Protein AF-A0A2T3NKI1-F1 (afdb_monomer_lite)

Organism: NCBI:txid294936

Structure (mmCIF, N/CA/C/O backbone):
data_AF-A0A2T3NKI1-F1
#
_entry.id   AF-A0A2T3NKI1-F1
#
loop_
_atom_site.group_PDB
_atom_site.id
_atom_site.type_symbol
_atom_site.label_atom_id
_atom_site.label_alt_id
_atom_site.label_comp_id
_atom_site.label_asym_id
_atom_site.label_entity_id
_atom_site.label_seq_id
_atom_site.pdbx_PDB_ins_code
_atom_site.Cartn_x
_atom_site.Cartn_y
_atom_site.Cartn_z
_atom_site.occupancy
_atom_site.B_iso_or_equiv
_atom_site.auth_seq_id
_atom_site.auth_comp_id
_atom_site.auth_asym_id
_atom_site.auth_atom_id
_atom_site.pdbx_PDB_model_num
ATOM 1 N N . MET A 1 1 ? -12.446 11.524 24.046 1.00 59.50 1 MET A N 1
ATOM 2 C CA . MET A 1 1 ? -13.255 10.339 23.667 1.00 59.50 1 MET A CA 1
ATOM 3 C C . MET A 1 1 ? -13.725 10.384 22.210 1.00 59.50 1 MET A C 1
ATOM 5 O O . MET A 1 1 ? -13.570 9.378 21.533 1.00 59.50 1 MET A O 1
ATOM 9 N N . HIS A 1 2 ? -14.175 11.534 21.689 1.00 75.62 2 HIS A N 1
ATOM 10 C CA . HIS A 1 2 ? -14.708 11.665 20.318 1.00 75.62 2 HIS A CA 1
ATOM 11 C C . HIS A 1 2 ? -13.758 11.253 19.177 1.00 75.62 2 HIS A C 1
ATOM 13 O O . HIS A 1 2 ? -14.194 10.591 18.241 1.00 75.62 2 HIS A O 1
ATOM 19 N N . LEU A 1 3 ? -12.455 11.564 19.265 1.00 79.75 3 LEU A N 1
ATOM 20 C CA . LEU A 1 3 ? -11.485 11.225 18.209 1.00 79.75 3 LEU A CA 1
ATOM 21 C C . LEU A 1 3 ? -11.368 9.709 17.970 1.00 79.75 3 LEU A C 1
ATOM 23 O O . LEU A 1 3 ? -11.396 9.256 16.831 1.00 79.75 3 LEU A O 1
ATOM 27 N N . LYS A 1 4 ? -11.276 8.911 19.042 1.00 79.81 4 LYS A N 1
ATOM 28 C CA . LYS A 1 4 ? -11.184 7.444 18.934 1.00 79.81 4 LYS A CA 1
ATOM 29 C C . LYS A 1 4 ? -12.441 6.841 18.320 1.00 79.81 4 LYS A C 1
ATOM 31 O O . LYS A 1 4 ? -12.345 5.952 17.485 1.00 79.81 4 LYS A O 1
ATOM 36 N N . GLN A 1 5 ? -13.597 7.370 18.702 1.00 81.56 5 GLN A N 1
ATOM 37 C CA . GLN A 1 5 ? -14.892 6.936 18.196 1.00 81.56 5 GLN A CA 1
ATOM 38 C C . GLN A 1 5 ? -15.049 7.267 16.703 1.00 81.56 5 GLN A C 1
ATOM 40 O O . GLN A 1 5 ? -15.531 6.430 15.946 1.00 81.56 5 GLN A O 1
ATOM 45 N N . GLY A 1 6 ? -14.560 8.434 16.264 1.00 84.12 6 GLY A N 1
ATOM 46 C CA . GLY A 1 6 ? -14.491 8.805 14.848 1.00 84.12 6 GLY A CA 1
ATOM 47 C C . GLY A 1 6 ? -13.569 7.889 14.038 1.00 84.12 6 GLY A C 1
ATOM 48 O O . GLY A 1 6 ? -13.969 7.400 12.985 1.00 84.12 6 GLY A O 1
ATOM 49 N N . ILE A 1 7 ? -12.374 7.583 14.560 1.00 84.88 7 ILE A N 1
ATOM 50 C CA . ILE A 1 7 ? -11.436 6.636 13.929 1.00 84.88 7 ILE A CA 1
ATOM 51 C C . ILE A 1 7 ? -12.071 5.244 13.822 1.00 84.88 7 ILE A C 1
ATOM 53 O O . ILE A 1 7 ? -12.037 4.640 12.753 1.00 84.88 7 ILE A O 1
ATOM 57 N N . TYR A 1 8 ? -12.701 4.755 14.891 1.00 86.62 8 TYR A N 1
ATOM 58 C CA . TYR A 1 8 ? -13.393 3.467 14.882 1.00 86.62 8 TYR A CA 1
ATOM 59 C C . TYR A 1 8 ? -14.491 3.428 13.814 1.00 86.62 8 TYR A C 1
ATOM 61 O O . TYR A 1 8 ? -14.529 2.499 13.012 1.00 86.62 8 TYR A O 1
ATOM 69 N N . LEU A 1 9 ? -15.358 4.446 13.767 1.00 84.88 9 LEU A N 1
ATOM 70 C CA . LEU A 1 9 ? -16.479 4.496 12.827 1.00 84.88 9 LEU A CA 1
ATOM 71 C C . LEU A 1 9 ? -16.000 4.550 11.369 1.00 84.88 9 LEU A C 1
ATOM 73 O O . LEU A 1 9 ? -16.561 3.860 10.516 1.00 84.88 9 LEU A O 1
ATOM 77 N N . PHE A 1 10 ? -14.952 5.335 11.106 1.00 86.12 10 PHE A N 1
ATOM 78 C CA . PHE A 1 10 ? -14.333 5.468 9.789 1.00 86.12 10 PHE A CA 1
ATOM 79 C C . PHE A 1 10 ? -13.733 4.145 9.315 1.00 86.12 10 PHE A C 1
ATOM 81 O O . PHE A 1 10 ? -14.074 3.665 8.234 1.00 86.12 10 PHE A O 1
ATOM 88 N N . PHE A 1 11 ? -12.893 3.518 10.146 1.00 85.06 11 PHE A N 1
ATOM 89 C CA . PHE A 1 11 ? -12.313 2.223 9.808 1.00 85.06 11 PHE A CA 1
ATOM 90 C C . PHE A 1 11 ? -13.417 1.183 9.639 1.00 85.06 11 PHE A C 1
ATOM 92 O O . PHE A 1 11 ? -13.429 0.518 8.612 1.00 85.06 11 PHE A O 1
ATOM 99 N N . TYR A 1 12 ? -14.387 1.108 10.553 1.00 86.12 12 TYR A N 1
ATOM 100 C CA . TYR A 1 12 ? -15.508 0.167 10.479 1.00 86.12 12 TYR A CA 1
ATOM 101 C C . TYR A 1 12 ? -16.278 0.251 9.150 1.00 86.12 12 TYR A C 1
ATOM 103 O O . TYR A 1 12 ? -16.501 -0.781 8.519 1.00 86.12 12 TYR A O 1
ATOM 111 N N . HIS A 1 13 ? -16.614 1.457 8.676 1.00 85.81 13 HIS A N 1
ATOM 112 C CA . HIS A 1 13 ? -17.280 1.635 7.375 1.00 85.81 13 HIS A CA 1
ATOM 113 C C . HIS A 1 13 ? -16.382 1.240 6.202 1.00 85.81 13 HIS A C 1
ATOM 115 O O . HIS A 1 13 ? -16.836 0.631 5.235 1.00 85.81 13 HIS A O 1
ATOM 121 N N . LEU A 1 14 ? -15.087 1.534 6.300 1.00 85.19 14 LEU A N 1
ATOM 122 C CA . LEU A 1 14 ? -14.119 1.168 5.275 1.00 85.19 14 LEU A CA 1
ATOM 123 C C . LEU A 1 14 ? -13.750 -0.317 5.278 1.00 85.19 14 LEU A C 1
ATOM 125 O O . LEU A 1 14 ? -13.011 -0.737 4.394 1.00 85.19 14 LEU A O 1
ATOM 129 N N . ARG A 1 15 ? -14.248 -1.137 6.211 1.00 83.81 15 ARG A N 1
ATOM 130 C CA . ARG A 1 15 ? -13.906 -2.566 6.279 1.00 83.81 15 ARG A CA 1
ATOM 131 C C . ARG A 1 15 ? -14.228 -3.300 4.988 1.00 83.81 15 ARG A C 1
ATOM 133 O O . ARG A 1 15 ? -13.348 -3.916 4.392 1.00 83.81 15 ARG A O 1
ATOM 140 N N . ALA A 1 16 ? -15.484 -3.201 4.559 1.00 81.94 16 ALA A N 1
ATOM 141 C CA . ALA A 1 16 ? -15.953 -3.846 3.340 1.00 81.94 16 ALA A CA 1
ATOM 142 C C . ALA A 1 16 ? -15.218 -3.290 2.115 1.00 81.94 16 ALA A C 1
ATOM 144 O O . ALA A 1 16 ? -14.828 -4.049 1.233 1.00 81.94 16 ALA A O 1
ATOM 145 N N . PHE A 1 17 ? -14.955 -1.979 2.105 1.00 82.31 17 PHE A N 1
ATOM 146 C CA . PHE A 1 17 ? -14.167 -1.339 1.059 1.00 82.31 17 PHE A CA 1
ATOM 147 C C . PHE A 1 17 ? -12.744 -1.905 1.002 1.00 82.31 17 PHE A C 1
ATOM 149 O O . PHE A 1 17 ? -12.308 -2.327 -0.057 1.00 82.31 17 PHE A O 1
ATOM 156 N N . PHE A 1 18 ? -12.011 -1.991 2.111 1.00 81.56 18 PHE A N 1
ATOM 157 C CA . PHE A 1 18 ? -10.656 -2.545 2.091 1.00 81.56 18 PHE A CA 1
ATOM 158 C C . PHE A 1 18 ? -10.638 -4.028 1.714 1.00 81.56 18 PHE A C 1
ATOM 160 O O . PHE A 1 18 ? -9.764 -4.432 0.953 1.00 81.56 18 PHE A O 1
ATOM 167 N N . GLU A 1 19 ? -11.593 -4.837 2.177 1.00 81.69 19 GLU A N 1
ATOM 168 C CA . GLU A 1 19 ? -11.665 -6.254 1.799 1.00 81.69 19 GLU A CA 1
ATOM 169 C C . GLU A 1 19 ? -11.939 -6.452 0.299 1.00 81.69 19 GLU A C 1
ATOM 171 O O . GLU A 1 19 ? -11.268 -7.279 -0.330 1.00 81.69 19 GLU A O 1
ATOM 176 N N . LEU A 1 20 ? -12.856 -5.676 -0.291 1.00 84.50 20 LEU A N 1
ATOM 177 C CA . LEU A 1 20 ? -13.144 -5.748 -1.728 1.00 84.50 20 LEU A CA 1
ATOM 178 C C . LEU A 1 20 ? -12.014 -5.161 -2.573 1.00 84.50 20 LEU A C 1
ATOM 180 O O . LEU A 1 20 ? -11.608 -5.764 -3.565 1.00 84.50 20 LEU A O 1
ATOM 184 N N . THR A 1 21 ? -11.509 -3.989 -2.191 1.00 84.69 21 THR A N 1
ATOM 185 C CA . THR A 1 21 ? -10.593 -3.194 -3.016 1.00 84.69 21 THR A CA 1
ATOM 186 C C . THR A 1 21 ? -9.147 -3.691 -2.913 1.00 84.69 21 THR A C 1
ATOM 188 O O . THR A 1 21 ? -8.340 -3.408 -3.794 1.00 84.69 21 THR A O 1
ATOM 191 N N . PHE A 1 22 ? -8.798 -4.501 -1.904 1.00 84.12 22 PHE A N 1
ATOM 192 C CA . PHE A 1 22 ? -7.442 -5.041 -1.741 1.00 84.12 22 PHE A CA 1
ATOM 193 C C . PHE A 1 22 ? -6.972 -5.872 -2.941 1.00 84.12 22 PHE A C 1
ATOM 195 O O . PHE A 1 22 ? -5.886 -5.635 -3.462 1.00 84.12 22 PHE A O 1
ATOM 202 N N . LYS A 1 23 ? -7.781 -6.838 -3.395 1.00 86.75 23 LYS A N 1
ATOM 203 C CA . LYS A 1 23 ? -7.439 -7.697 -4.544 1.00 86.75 23 LYS A CA 1
ATOM 204 C C . LYS A 1 23 ? -7.205 -6.889 -5.832 1.00 86.75 23 LYS A C 1
ATOM 206 O O . LYS A 1 23 ? -6.144 -7.064 -6.431 1.00 86.75 23 LYS A O 1
ATOM 211 N N . PRO A 1 24 ? -8.122 -5.998 -6.261 1.00 89.38 24 PRO A N 1
ATOM 212 C CA . PRO A 1 24 ? -7.905 -5.191 -7.455 1.00 89.38 24 PRO A CA 1
ATOM 213 C C . PRO A 1 24 ? -6.756 -4.192 -7.288 1.00 89.38 24 PRO A C 1
ATOM 215 O O . PRO A 1 24 ? -5.994 -4.022 -8.233 1.00 89.38 24 PRO A O 1
ATOM 218 N N . LEU A 1 25 ? -6.552 -3.592 -6.107 1.00 88.94 25 LEU A N 1
ATOM 219 C CA . LEU A 1 25 ? -5.392 -2.721 -5.868 1.00 88.94 25 LEU A CA 1
ATOM 220 C C . LEU A 1 25 ? -4.070 -3.479 -5.981 1.00 88.94 25 LEU A C 1
ATOM 222 O O . LEU A 1 25 ? -3.126 -2.978 -6.584 1.00 88.94 25 LEU A O 1
ATOM 226 N N . PHE A 1 26 ? -3.997 -4.692 -5.435 1.00 87.94 26 PHE A N 1
ATOM 227 C CA . PHE A 1 26 ? -2.804 -5.523 -5.559 1.00 87.94 26 PHE A CA 1
ATOM 228 C C . PHE A 1 26 ? -2.548 -5.916 -7.022 1.00 87.94 26 PHE A C 1
ATOM 230 O O . PHE A 1 26 ? -1.411 -5.859 -7.494 1.00 87.94 26 PHE A O 1
ATOM 237 N N . GLY A 1 27 ? -3.611 -6.233 -7.768 1.00 91.62 27 GLY A N 1
ATOM 238 C CA . GLY A 1 27 ? -3.541 -6.440 -9.216 1.00 91.62 27 GLY A CA 1
ATOM 239 C C . GLY A 1 27 ? -3.008 -5.210 -9.957 1.00 91.62 27 GLY A C 1
ATOM 240 O O . GLY A 1 27 ? -2.078 -5.328 -10.752 1.00 91.62 27 GLY A O 1
ATOM 241 N N . LEU A 1 28 ? -3.527 -4.022 -9.636 1.00 92.50 28 LEU A N 1
ATOM 242 C CA . LEU A 1 28 ? -3.094 -2.753 -10.224 1.00 92.50 28 LEU A CA 1
ATOM 243 C C . LEU A 1 28 ? -1.614 -2.465 -9.932 1.00 92.50 28 LEU A C 1
ATOM 245 O O . LEU A 1 28 ? -0.874 -2.095 -10.838 1.00 92.50 28 LEU A O 1
ATOM 249 N N . ILE A 1 29 ? -1.167 -2.687 -8.692 1.00 93.75 29 ILE A 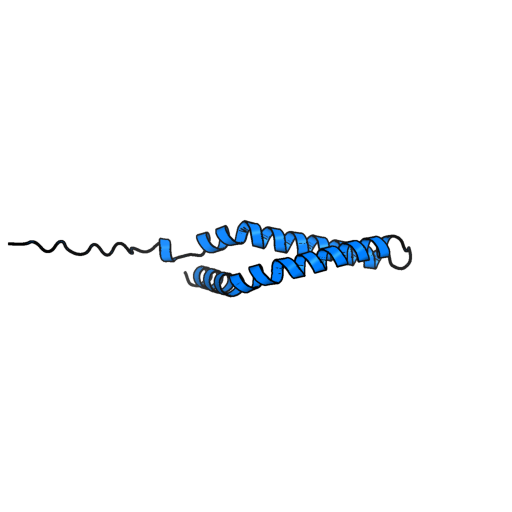N 1
ATOM 250 C CA . ILE A 1 29 ? 0.244 -2.559 -8.302 1.00 93.75 29 ILE A CA 1
ATOM 251 C C . ILE A 1 29 ? 1.110 -3.523 -9.110 1.00 93.75 29 ILE A C 1
ATOM 253 O O . ILE A 1 29 ? 2.160 -3.127 -9.603 1.00 93.75 29 ILE A O 1
ATOM 257 N N . THR A 1 30 ? 0.675 -4.773 -9.274 1.00 92.56 30 THR A N 1
ATOM 258 C CA . THR A 1 30 ? 1.429 -5.779 -10.036 1.00 92.56 30 THR A CA 1
ATOM 259 C C . THR A 1 30 ? 1.618 -5.333 -11.486 1.00 92.56 30 THR A C 1
ATOM 261 O O . THR A 1 30 ? 2.732 -5.375 -12.006 1.00 92.56 30 THR A O 1
ATOM 264 N N . VAL A 1 31 ? 0.555 -4.830 -12.121 1.00 94.25 31 VAL A N 1
ATOM 265 C CA . VAL A 1 31 ? 0.627 -4.263 -13.476 1.00 94.25 31 VAL A CA 1
ATOM 266 C C . VAL A 1 31 ? 1.543 -3.036 -13.510 1.00 94.25 31 VAL A C 1
ATOM 268 O O . VAL A 1 31 ? 2.389 -2.932 -14.396 1.00 94.25 31 VAL A O 1
ATOM 271 N N . GLY A 1 32 ? 1.428 -2.137 -12.530 1.00 92.50 32 GLY A N 1
ATOM 272 C CA . GLY A 1 32 ? 2.266 -0.942 -12.421 1.00 92.50 32 GLY A CA 1
ATOM 273 C C . GLY A 1 32 ? 3.756 -1.257 -12.260 1.00 92.50 32 GLY A C 1
ATOM 274 O O . GLY A 1 32 ? 4.586 -0.604 -12.890 1.00 92.50 32 GLY A O 1
ATOM 275 N N . LEU A 1 33 ? 4.103 -2.295 -11.494 1.00 92.94 33 LEU A N 1
ATOM 276 C CA . LEU A 1 33 ? 5.483 -2.766 -11.336 1.00 92.94 33 LEU A CA 1
ATOM 277 C C . LEU A 1 33 ? 6.050 -3.323 -12.643 1.00 92.94 33 LEU A C 1
ATOM 279 O O . LEU A 1 33 ? 7.181 -2.997 -13.001 1.00 92.94 33 LEU A O 1
ATOM 283 N N . ILE A 1 34 ? 5.268 -4.120 -13.376 1.00 94.12 34 ILE A N 1
ATOM 284 C CA . ILE A 1 34 ? 5.678 -4.649 -14.686 1.00 94.12 34 ILE A CA 1
ATOM 285 C C . ILE A 1 34 ? 5.903 -3.495 -15.669 1.00 94.12 34 ILE A C 1
ATOM 287 O O . ILE A 1 34 ? 6.939 -3.435 -16.330 1.00 94.12 34 ILE A O 1
ATOM 291 N N . LEU A 1 35 ? 4.964 -2.550 -15.731 1.00 92.81 35 LEU A N 1
ATOM 292 C CA . LEU A 1 35 ? 5.056 -1.396 -16.622 1.00 92.81 35 LEU A CA 1
ATOM 293 C C . LEU A 1 35 ? 6.270 -0.522 -16.284 1.00 92.81 35 LEU A C 1
ATOM 295 O O . LEU A 1 35 ? 7.012 -0.110 -17.172 1.00 92.81 35 LEU A O 1
ATOM 299 N N . SER A 1 36 ? 6.500 -0.281 -14.995 1.00 92.62 36 SER A N 1
ATOM 300 C CA . SER A 1 36 ? 7.664 0.448 -14.503 1.00 92.62 36 SER A CA 1
ATOM 301 C C . SER A 1 36 ? 8.976 -0.244 -14.883 1.00 92.62 36 SER A C 1
ATOM 303 O O . SER A 1 36 ? 9.891 0.417 -15.376 1.00 92.62 36 SER A O 1
ATOM 305 N N . ALA A 1 37 ? 9.056 -1.571 -14.741 1.00 92.00 37 ALA A N 1
ATOM 306 C CA . ALA A 1 37 ? 10.237 -2.334 -15.134 1.00 92.00 37 ALA A CA 1
ATOM 307 C C . ALA A 1 37 ? 10.546 -2.191 -16.633 1.00 92.00 37 ALA A C 1
ATOM 309 O O . ALA A 1 37 ? 11.713 -2.068 -17.001 1.00 92.00 37 ALA A O 1
ATOM 310 N N . ILE A 1 38 ? 9.516 -2.151 -17.486 1.00 93.38 38 ILE A N 1
ATOM 311 C CA . ILE A 1 38 ? 9.666 -1.907 -18.929 1.00 93.38 38 ILE A CA 1
ATOM 312 C C . ILE A 1 38 ? 10.137 -0.465 -19.185 1.00 93.38 38 ILE A C 1
ATOM 314 O O . ILE A 1 38 ? 11.098 -0.250 -19.921 1.00 93.38 38 ILE A O 1
ATOM 318 N N . LEU A 1 39 ? 9.510 0.526 -18.542 1.00 91.00 39 LEU A N 1
ATOM 319 C CA . LEU A 1 39 ? 9.832 1.950 -18.711 1.00 91.00 39 LEU A CA 1
ATOM 320 C C . LEU A 1 39 ? 11.267 2.295 -18.287 1.00 91.00 39 LEU A C 1
ATOM 322 O O . LEU A 1 39 ? 11.907 3.128 -18.926 1.00 91.00 39 LEU A O 1
ATOM 326 N N . ILE A 1 40 ? 11.792 1.645 -17.244 1.00 92.81 40 ILE A N 1
ATOM 327 C CA . ILE A 1 40 ? 13.157 1.873 -16.738 1.00 92.81 40 ILE A CA 1
ATOM 328 C C . ILE A 1 40 ? 14.235 1.394 -17.724 1.00 92.81 40 ILE A C 1
ATOM 330 O O . ILE A 1 40 ? 15.359 1.911 -17.700 1.00 92.81 40 ILE A O 1
ATOM 334 N N . GLN A 1 41 ? 13.915 0.428 -18.592 1.00 91.56 41 GLN A N 1
ATOM 335 C CA . GLN A 1 41 ? 14.857 -0.065 -19.601 1.00 91.56 41 GLN A CA 1
ATOM 336 C C . GLN A 1 41 ? 15.087 0.943 -20.730 1.00 91.56 41 GLN A C 1
ATOM 338 O O . GLN A 1 41 ? 16.167 0.949 -21.320 1.00 91.56 41 GLN A O 1
ATOM 343 N N . SER A 1 42 ? 14.118 1.819 -21.010 1.00 91.25 42 SER A N 1
ATOM 344 C CA . SER A 1 42 ? 14.299 2.875 -22.001 1.00 91.25 42 SER A CA 1
ATOM 345 C C . SER A 1 42 ? 14.961 4.110 -21.371 1.00 91.25 42 SER A C 1
ATOM 347 O O . SER A 1 42 ? 14.465 4.628 -20.367 1.00 91.25 42 SER A O 1
ATOM 349 N N . PRO A 1 43 ? 16.049 4.644 -21.957 1.00 86.50 43 PRO A N 1
ATOM 350 C CA . PRO A 1 43 ? 16.723 5.831 -21.435 1.00 86.50 43 PRO A CA 1
ATOM 351 C C . PRO A 1 43 ? 15.851 7.091 -21.497 1.00 86.50 43 PRO A C 1
ATOM 353 O O . PRO A 1 43 ? 16.050 7.989 -20.683 1.00 86.50 43 PRO A O 1
ATOM 356 N N . SER A 1 44 ? 14.874 7.153 -22.411 1.00 90.38 44 SER A N 1
ATOM 357 C CA . SER A 1 44 ? 13.962 8.296 -22.527 1.00 90.38 44 SER A CA 1
ATOM 358 C C . SER A 1 44 ? 12.898 8.344 -21.433 1.00 90.38 44 SER A C 1
ATOM 360 O O . SER A 1 44 ? 12.417 9.428 -21.139 1.00 90.38 44 SER A O 1
ATOM 362 N N . THR A 1 45 ? 12.543 7.199 -20.839 1.00 90.38 45 THR A N 1
ATOM 363 C CA . THR A 1 45 ? 11.449 7.084 -19.856 1.00 90.38 45 THR A CA 1
ATOM 364 C C . THR A 1 45 ? 11.919 6.599 -18.484 1.00 90.38 45 THR A C 1
ATOM 366 O O . THR A 1 45 ? 11.129 6.128 -17.660 1.00 90.38 45 THR A O 1
ATOM 369 N N . ARG A 1 46 ? 13.233 6.634 -18.238 1.00 89.19 46 ARG A N 1
ATOM 370 C CA . ARG A 1 46 ? 13.840 6.046 -17.039 1.00 89.19 46 ARG A CA 1
ATOM 371 C C . ARG A 1 46 ? 13.383 6.745 -15.757 1.00 89.19 46 ARG A C 1
ATOM 373 O O . ARG A 1 46 ? 13.194 6.081 -14.737 1.00 89.19 46 ARG A O 1
ATOM 380 N N . ILE A 1 47 ? 13.216 8.066 -15.801 1.00 92.12 47 ILE A N 1
ATOM 381 C CA . ILE A 1 47 ? 12.818 8.870 -14.638 1.00 92.12 47 ILE A CA 1
ATOM 382 C C . ILE A 1 47 ? 11.348 8.601 -14.306 1.00 92.12 47 ILE A C 1
ATOM 384 O O . ILE A 1 47 ? 11.010 8.328 -13.155 1.00 92.12 47 ILE A O 1
ATOM 388 N N . GLU A 1 48 ? 10.485 8.599 -15.318 1.00 91.12 48 GLU A N 1
ATOM 389 C CA . GLU A 1 48 ? 9.057 8.308 -15.211 1.00 91.12 48 GLU A CA 1
ATOM 390 C C . GLU A 1 48 ? 8.834 6.884 -14.706 1.00 91.12 48 GLU A C 1
ATOM 392 O O . GLU A 1 48 ? 8.072 6.670 -13.763 1.00 91.12 48 GLU A O 1
ATOM 397 N N . GLY A 1 49 ? 9.562 5.915 -15.266 1.00 90.12 49 GLY A N 1
ATOM 398 C CA . GLY A 1 49 ? 9.556 4.533 -14.798 1.00 90.12 49 GLY A CA 1
ATOM 399 C C . GLY A 1 49 ? 9.938 4.423 -13.321 1.00 90.12 49 GLY A C 1
ATOM 400 O O . GLY A 1 49 ? 9.261 3.717 -12.571 1.00 90.12 49 GLY A O 1
ATOM 401 N N . GLY A 1 50 ? 10.953 5.172 -12.876 1.00 90.00 50 GLY A N 1
ATOM 402 C CA . GLY A 1 50 ? 11.352 5.249 -11.468 1.00 90.00 50 GLY A CA 1
ATOM 403 C C . GLY A 1 50 ? 10.282 5.861 -10.555 1.00 90.00 50 GLY A C 1
ATOM 404 O O . GLY A 1 50 ? 10.040 5.344 -9.464 1.00 90.00 50 GLY A O 1
ATOM 405 N N . LEU A 1 51 ? 9.589 6.912 -11.002 1.00 93.56 51 LEU A N 1
ATOM 406 C CA . LEU A 1 51 ? 8.477 7.514 -10.254 1.00 93.56 51 LEU A CA 1
ATOM 407 C C . LEU A 1 51 ? 7.299 6.544 -10.109 1.00 93.56 51 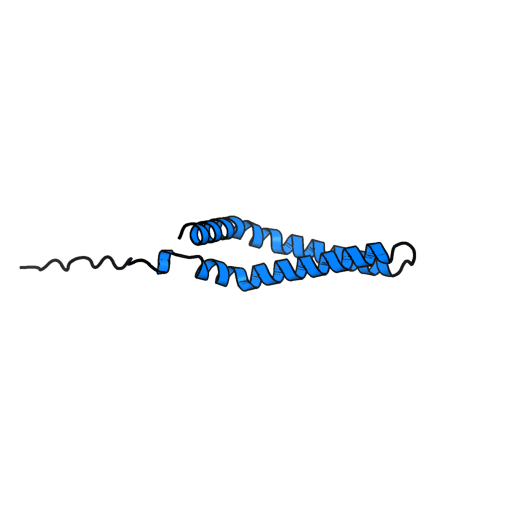LEU A C 1
ATOM 409 O O . LEU A 1 51 ? 6.747 6.404 -9.015 1.00 93.56 51 LEU A O 1
ATOM 413 N N . VAL A 1 52 ? 6.951 5.828 -11.182 1.00 92.44 52 VAL A N 1
ATOM 414 C CA . VAL A 1 52 ? 5.909 4.789 -11.145 1.00 92.44 52 VAL A CA 1
ATOM 415 C C . VAL A 1 52 ? 6.314 3.654 -10.200 1.00 92.44 52 VAL A C 1
ATOM 417 O O . VAL A 1 52 ? 5.477 3.191 -9.422 1.00 92.44 52 VAL A O 1
ATOM 420 N N . LEU A 1 53 ? 7.592 3.251 -10.198 1.00 92.50 53 LEU A N 1
ATOM 421 C CA . LEU A 1 53 ? 8.115 2.234 -9.279 1.00 92.50 53 LEU A CA 1
ATOM 422 C C . LEU A 1 53 ? 7.924 2.657 -7.824 1.00 92.50 53 LEU A C 1
ATOM 424 O O . LEU A 1 53 ? 7.358 1.914 -7.022 1.00 92.50 53 LEU A O 1
ATOM 428 N N . ALA A 1 54 ? 8.376 3.870 -7.496 1.00 94.00 54 ALA A N 1
ATOM 429 C CA . ALA A 1 54 ? 8.283 4.425 -6.153 1.00 94.00 54 ALA A CA 1
ATOM 430 C C . ALA A 1 54 ? 6.822 4.525 -5.696 1.00 94.00 54 ALA A C 1
ATOM 432 O O . ALA A 1 54 ? 6.494 4.095 -4.589 1.00 94.00 54 ALA A O 1
ATOM 433 N N . GLY A 1 55 ? 5.930 5.004 -6.569 1.00 93.25 55 GLY A N 1
ATOM 434 C CA . GLY A 1 55 ? 4.494 5.053 -6.301 1.00 93.25 55 GLY A CA 1
ATOM 435 C C . GLY A 1 55 ? 3.901 3.670 -6.015 1.00 93.25 55 GLY A C 1
ATOM 436 O O . GLY A 1 55 ? 3.172 3.504 -5.033 1.00 93.25 55 GLY A O 1
ATOM 437 N N . CYS A 1 56 ? 4.258 2.659 -6.813 1.00 93.62 56 CYS A N 1
ATOM 438 C CA . CYS A 1 56 ? 3.809 1.280 -6.602 1.00 93.62 56 CYS A CA 1
ATOM 439 C C . CYS A 1 56 ? 4.298 0.719 -5.259 1.00 93.62 56 CYS A C 1
ATOM 441 O O . CYS A 1 56 ? 3.505 0.124 -4.530 1.00 93.62 56 CYS A O 1
ATOM 443 N N . ILE A 1 57 ? 5.565 0.950 -4.898 1.00 93.12 57 ILE A N 1
ATOM 444 C CA . ILE A 1 57 ? 6.152 0.488 -3.630 1.00 93.12 57 ILE A CA 1
ATOM 445 C C . ILE A 1 57 ? 5.466 1.156 -2.435 1.00 93.12 57 ILE A C 1
ATOM 447 O O . ILE A 1 57 ? 5.045 0.464 -1.507 1.00 93.12 57 ILE A O 1
ATOM 451 N N . VAL A 1 58 ? 5.303 2.482 -2.461 1.00 94.31 58 VAL A N 1
ATOM 452 C CA . VAL A 1 58 ? 4.629 3.230 -1.385 1.00 94.31 58 VAL A CA 1
ATOM 453 C C . VAL A 1 58 ? 3.181 2.765 -1.227 1.00 94.31 58 VAL A C 1
ATOM 455 O O . VAL A 1 58 ? 2.729 2.525 -0.107 1.00 94.31 58 VAL A O 1
ATOM 458 N N . THR A 1 59 ? 2.463 2.569 -2.334 1.00 90.62 59 THR A N 1
ATOM 459 C CA . THR A 1 59 ? 1.071 2.096 -2.303 1.00 90.62 59 THR A CA 1
ATOM 460 C C . THR A 1 59 ? 0.977 0.664 -1.773 1.00 90.62 59 THR A C 1
ATOM 462 O O . THR A 1 59 ? 0.120 0.371 -0.938 1.00 90.62 59 THR A O 1
ATOM 465 N N . ALA A 1 60 ? 1.881 -0.227 -2.190 1.00 90.38 60 ALA A N 1
ATOM 466 C CA . ALA A 1 60 ? 1.949 -1.598 -1.683 1.00 90.38 60 ALA A CA 1
ATOM 467 C C . ALA A 1 60 ? 2.240 -1.634 -0.179 1.00 90.38 60 ALA A C 1
ATOM 469 O O . ALA A 1 60 ? 1.590 -2.371 0.570 1.00 90.38 60 ALA A O 1
ATOM 470 N N . PHE A 1 61 ? 3.179 -0.803 0.273 1.00 91.38 61 PHE A N 1
ATOM 471 C CA . PHE A 1 61 ? 3.533 -0.670 1.680 1.00 91.38 61 PHE A CA 1
ATOM 472 C C . PHE A 1 61 ? 2.355 -0.149 2.507 1.00 91.38 61 PHE A C 1
ATOM 474 O O . PHE A 1 61 ? 2.000 -0.759 3.517 1.00 91.38 61 PHE A O 1
ATOM 481 N N . TRP A 1 62 ? 1.691 0.911 2.040 1.00 89.56 62 TRP A N 1
ATOM 482 C CA . TRP A 1 62 ? 0.492 1.460 2.672 1.00 89.56 62 TRP A CA 1
ATOM 483 C C . TRP A 1 62 ? -0.599 0.401 2.832 1.00 89.56 62 TRP A C 1
ATOM 485 O O . TRP A 1 62 ? -1.092 0.173 3.936 1.00 89.56 62 TRP A O 1
ATOM 495 N N . ILE A 1 63 ? -0.939 -0.299 1.751 1.00 88.69 63 ILE A N 1
ATOM 496 C CA . ILE A 1 63 ? -1.982 -1.328 1.757 1.00 88.69 63 ILE A CA 1
ATOM 497 C C . ILE A 1 63 ? -1.619 -2.487 2.698 1.00 88.69 63 ILE A C 1
ATOM 499 O O . ILE A 1 63 ? -2.486 -3.005 3.407 1.00 88.69 63 ILE A O 1
ATOM 503 N N . THR A 1 64 ? -0.342 -2.870 2.744 1.00 87.25 64 THR A N 1
ATOM 504 C CA . THR A 1 64 ? 0.153 -3.933 3.630 1.00 87.25 64 THR A CA 1
ATOM 505 C C . THR A 1 64 ? 0.061 -3.526 5.098 1.00 87.25 64 THR A C 1
ATOM 507 O O . THR A 1 64 ? -0.468 -4.291 5.907 1.00 87.25 64 THR A O 1
ATOM 510 N N . ILE A 1 65 ? 0.504 -2.312 5.441 1.00 88.50 65 ILE A N 1
ATOM 511 C CA . ILE A 1 65 ? 0.377 -1.758 6.795 1.00 88.50 65 ILE A CA 1
ATOM 512 C C . ILE A 1 65 ? -1.082 -1.707 7.202 1.00 88.50 65 ILE A C 1
ATOM 514 O O . ILE A 1 65 ? -1.429 -2.209 8.271 1.00 88.50 65 ILE A O 1
ATOM 518 N N . VAL A 1 66 ? -1.935 -1.124 6.356 1.00 85.56 66 VAL A N 1
ATOM 519 C CA . VAL A 1 66 ? -3.357 -1.002 6.662 1.00 85.56 66 VAL A CA 1
ATOM 520 C C . VAL A 1 66 ? -3.921 -2.383 6.928 1.00 85.56 66 VAL A C 1
ATOM 522 O O . VAL A 1 66 ? -4.491 -2.559 7.990 1.00 85.56 66 VAL A O 1
ATOM 525 N N . ARG A 1 67 ? -3.686 -3.381 6.068 1.00 84.94 67 ARG A N 1
ATOM 526 C CA . ARG A 1 67 ? -4.187 -4.751 6.266 1.00 84.94 67 ARG A CA 1
ATOM 527 C C . ARG A 1 67 ? -3.690 -5.399 7.559 1.00 84.94 67 ARG A C 1
ATOM 529 O O . ARG A 1 67 ? -4.482 -6.037 8.249 1.00 84.94 67 ARG A O 1
ATOM 536 N N . TYR A 1 68 ? -2.406 -5.258 7.881 1.00 87.31 68 TYR A N 1
ATOM 537 C CA . TYR A 1 68 ? -1.814 -5.901 9.055 1.00 87.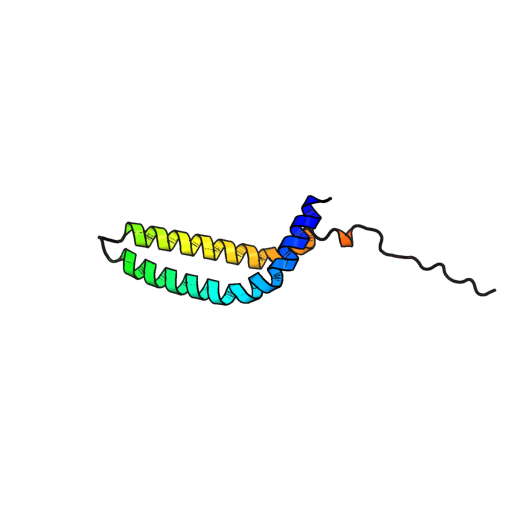31 68 TYR A CA 1
ATOM 538 C C . TYR A 1 68 ? -2.281 -5.253 10.363 1.00 87.31 68 TYR A C 1
ATOM 540 O O . TYR A 1 68 ? -2.674 -5.937 11.308 1.00 87.31 68 TYR A O 1
ATOM 548 N N . TYR A 1 69 ? -2.294 -3.920 10.407 1.00 86.81 69 TYR A N 1
ATOM 549 C CA . TYR A 1 69 ? -2.663 -3.164 11.599 1.00 86.81 69 TYR A CA 1
ATOM 550 C C . TYR A 1 69 ? -4.159 -2.867 11.693 1.00 86.81 69 TYR A C 1
ATOM 552 O O . TYR A 1 69 ? -4.600 -2.390 12.733 1.00 86.81 69 TYR A O 1
ATOM 560 N N . TYR A 1 70 ? -4.957 -3.184 10.671 1.00 84.81 70 TYR A N 1
ATOM 561 C CA . TYR A 1 70 ? -6.391 -2.891 10.623 1.00 84.81 70 TYR A CA 1
ATOM 562 C C . TYR A 1 70 ? -7.125 -3.344 11.893 1.00 84.81 70 TYR A C 1
ATOM 564 O O . TYR A 1 70 ? -7.785 -2.557 12.574 1.00 84.81 70 TYR A O 1
ATOM 572 N N . SER A 1 71 ? -6.947 -4.616 12.258 1.00 82.31 71 SER A N 1
ATOM 573 C CA . SER A 1 71 ? -7.569 -5.222 13.438 1.00 82.31 71 SER A CA 1
ATOM 574 C C . SER A 1 71 ? -7.051 -4.613 14.742 1.00 82.31 71 SER A C 1
ATOM 576 O O . SER A 1 71 ? -7.815 -4.431 15.690 1.00 82.31 71 SER A O 1
ATOM 578 N N . ALA A 1 72 ? -5.763 -4.261 14.793 1.00 85.25 72 ALA A N 1
ATOM 579 C CA . ALA A 1 72 ? -5.161 -3.608 15.952 1.00 85.25 72 ALA A CA 1
ATOM 580 C C . ALA A 1 72 ? -5.696 -2.177 16.136 1.00 85.25 72 ALA A C 1
ATOM 582 O O . ALA A 1 72 ? -6.026 -1.789 17.256 1.00 85.25 72 ALA A O 1
ATOM 583 N N . ILE A 1 73 ? -5.854 -1.422 15.044 1.00 84.94 73 ILE A N 1
ATOM 584 C CA . ILE A 1 73 ? -6.423 -0.067 15.031 1.00 84.94 73 ILE A CA 1
ATOM 585 C C . ILE A 1 73 ? -7.882 -0.109 15.486 1.00 84.94 73 ILE A C 1
ATOM 587 O O . ILE A 1 73 ? -8.273 0.679 16.351 1.00 84.94 73 ILE A O 1
ATOM 591 N N . LEU A 1 74 ? -8.679 -1.051 14.972 1.00 84.56 74 LEU A N 1
ATOM 592 C CA . LEU A 1 74 ? -10.065 -1.238 15.409 1.00 84.56 74 LEU A CA 1
ATOM 593 C C . LEU A 1 74 ? -10.145 -1.578 16.899 1.00 84.56 74 LEU A C 1
ATOM 595 O O . LEU A 1 74 ? -10.889 -0.931 17.628 1.00 84.56 74 LEU A O 1
ATOM 599 N N . ARG A 1 75 ? -9.331 -2.521 17.385 1.00 83.44 75 ARG A N 1
ATOM 600 C CA . ARG A 1 75 ? -9.324 -2.901 18.806 1.00 83.44 75 ARG A CA 1
ATOM 601 C C . ARG A 1 75 ? -8.858 -1.765 19.722 1.00 83.44 75 ARG A C 1
ATOM 603 O O . ARG A 1 75 ? -9.381 -1.609 20.818 1.00 83.44 75 ARG A O 1
ATOM 610 N N . TRP A 1 76 ? -7.885 -0.962 19.294 1.00 84.69 76 TRP A N 1
ATOM 611 C CA . TRP A 1 76 ? -7.391 0.185 20.065 1.00 84.69 76 TRP A CA 1
ATOM 612 C C . TRP A 1 76 ? -8.368 1.374 20.088 1.00 84.69 76 TRP A C 1
ATOM 614 O O . TRP A 1 76 ? -8.381 2.164 21.047 1.00 84.69 76 TRP A O 1
ATOM 624 N N . SER A 1 77 ? -9.151 1.525 19.017 1.00 84.19 77 SER A N 1
ATOM 625 C CA . SER A 1 77 ? -10.156 2.582 18.867 1.00 84.19 77 SER A CA 1
ATOM 626 C C . SER A 1 77 ? -11.521 2.201 19.443 1.00 84.19 77 SER A C 1
ATOM 628 O O . SER A 1 77 ? -12.302 3.102 19.748 1.00 84.19 77 SER A O 1
ATOM 630 N N . ASP A 1 78 ? -11.783 0.911 19.671 1.00 79.56 78 ASP A N 1
ATOM 631 C CA . ASP A 1 78 ? -13.004 0.431 20.311 1.00 79.56 78 ASP A CA 1
ATOM 632 C C . ASP A 1 78 ? -13.081 0.886 21.777 1.00 79.56 78 ASP A C 1
ATOM 634 O O . ASP A 1 78 ? -12.389 0.396 22.673 1.00 79.56 78 ASP A O 1
ATOM 638 N N . THR A 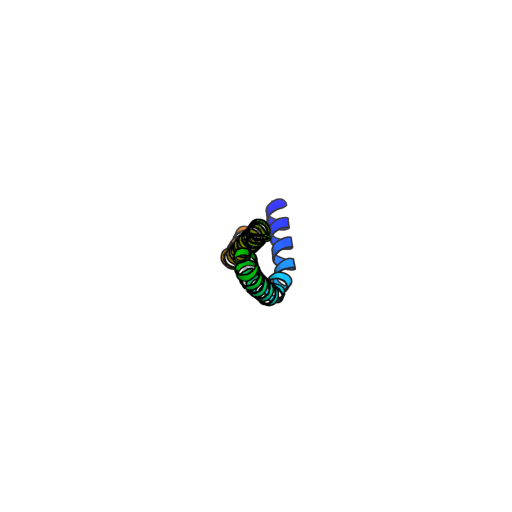1 79 ? -13.943 1.869 22.030 1.00 70.25 79 THR A N 1
ATOM 639 C CA . THR A 1 79 ? -14.213 2.394 23.369 1.00 70.25 79 THR A CA 1
ATOM 640 C C . THR A 1 79 ? -15.275 1.589 24.122 1.00 70.2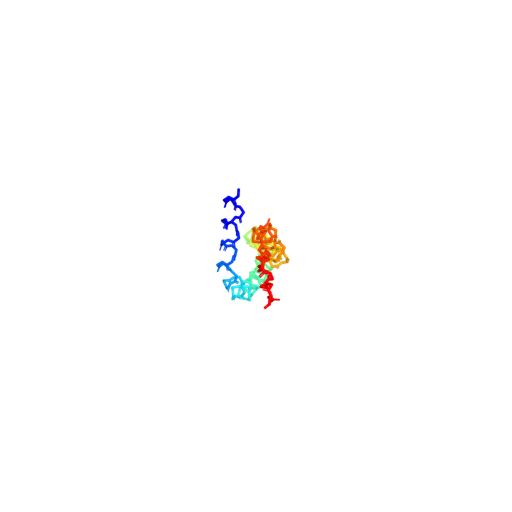5 79 THR A C 1
ATOM 642 O O . THR A 1 79 ? -15.452 1.835 25.314 1.00 70.25 79 THR A O 1
ATOM 645 N N . ARG A 1 80 ? -15.958 0.621 23.485 1.00 65.88 80 ARG A N 1
ATOM 646 C CA . ARG A 1 80 ? -17.022 -0.188 24.115 1.00 65.88 80 ARG A CA 1
ATOM 647 C C . ARG A 1 80 ? -16.478 -1.172 25.150 1.00 65.88 80 ARG A C 1
ATOM 649 O O . ARG A 1 80 ? -17.181 -1.501 26.094 1.00 65.88 80 ARG A O 1
ATOM 656 N N . GLN A 1 81 ? -15.215 -1.585 25.032 1.00 58.06 81 GLN A N 1
ATOM 657 C CA . GLN A 1 81 ? -14.577 -2.466 26.021 1.00 58.06 81 GLN A CA 1
ATOM 658 C C . GLN A 1 81 ? -14.251 -1.773 27.355 1.00 58.06 81 GLN A C 1
ATOM 660 O O . GLN A 1 81 ? -13.906 -2.449 28.319 1.00 58.06 81 GLN A O 1
ATOM 665 N N . LYS A 1 82 ? -14.324 -0.436 27.433 1.00 55.59 82 LYS A N 1
ATOM 666 C CA . LYS A 1 82 ? -13.873 0.328 2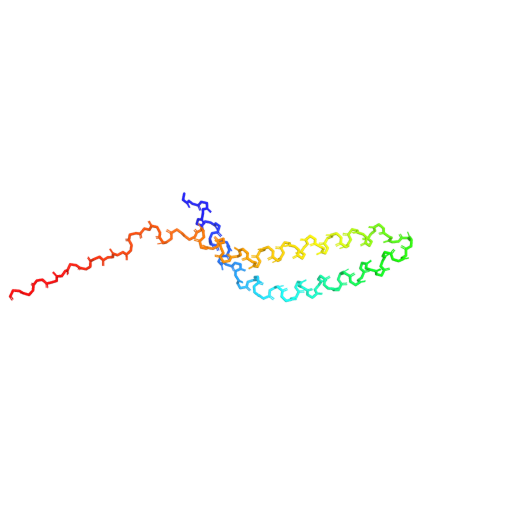8.611 1.00 55.59 82 LYS A CA 1
ATOM 667 C C . LYS A 1 82 ? -14.976 0.754 29.575 1.00 55.59 82 LYS A C 1
ATOM 669 O O . LYS A 1 82 ? -14.661 1.366 30.591 1.00 55.59 82 LYS A O 1
ATOM 674 N N . THR A 1 83 ? -16.237 0.440 29.303 1.00 49.97 83 THR A N 1
ATOM 675 C CA . THR A 1 83 ? -17.343 0.911 30.140 1.00 49.97 83 THR A CA 1
ATOM 676 C C . THR A 1 83 ? -18.253 -0.250 30.495 1.00 49.97 83 THR A C 1
ATOM 678 O O . THR A 1 83 ? -19.097 -0.636 29.700 1.00 49.97 83 THR A O 1
ATOM 681 N N . SER A 1 84 ? -18.036 -0.804 31.690 1.00 49.66 84 SER A N 1
ATOM 682 C CA . SER A 1 84 ? -19.103 -1.144 32.641 1.00 49.66 84 SER A CA 1
ATOM 683 C C . SER A 1 84 ? -20.383 -1.750 32.044 1.00 49.66 84 SER A C 1
ATOM 685 O O . SER A 1 84 ? -21.477 -1.279 32.325 1.00 49.66 84 SER A O 1
ATOM 687 N N . ALA A 1 85 ? -20.257 -2.776 31.202 1.00 45.81 85 ALA A N 1
ATOM 688 C CA . ALA A 1 85 ? -21.393 -3.486 30.609 1.00 45.81 85 ALA A CA 1
ATOM 689 C C . ALA A 1 85 ? -21.679 -4.824 31.313 1.00 45.81 85 ALA A C 1
ATOM 691 O O . ALA A 1 85 ? -22.309 -5.706 30.738 1.00 45.81 85 ALA A O 1
ATOM 692 N N . VAL A 1 86 ? -21.220 -4.983 32.558 1.00 50.81 86 VAL A N 1
ATOM 693 C CA . VAL A 1 86 ? -21.796 -5.979 33.463 1.00 50.81 86 VAL A CA 1
ATOM 694 C C . VAL A 1 86 ? -22.977 -5.288 34.126 1.00 50.81 86 VAL A C 1
ATOM 696 O O . VAL A 1 86 ? -22.834 -4.606 35.135 1.00 50.81 86 VAL A O 1
ATOM 699 N N . ILE A 1 87 ? -24.144 -5.397 33.498 1.00 58.84 87 ILE A N 1
ATOM 700 C CA . ILE A 1 87 ? -25.400 -5.195 34.212 1.00 58.84 87 ILE A CA 1
ATOM 701 C C . ILE A 1 87 ? -25.491 -6.408 35.141 1.00 58.84 87 ILE A C 1
ATOM 703 O O . ILE A 1 87 ? -25.857 -7.498 34.704 1.00 58.84 87 ILE A O 1
ATOM 707 N N . GLU A 1 88 ? -25.050 -6.263 36.391 1.00 60.28 88 GLU A N 1
ATOM 708 C CA . GLU A 1 88 ? -25.394 -7.229 37.431 1.00 60.28 88 GLU A CA 1
ATOM 709 C C . GLU A 1 88 ? -26.907 -7.139 37.613 1.00 60.28 88 GLU A C 1
ATOM 711 O O . GLU A 1 88 ? -27.432 -6.175 38.168 1.00 60.28 88 GLU A O 1
ATOM 716 N N . PHE A 1 89 ? -27.628 -8.114 37.063 1.00 63.41 89 PHE A N 1
ATOM 717 C CA . PHE A 1 89 ? -29.040 -8.268 37.369 1.00 63.41 89 PHE A CA 1
ATOM 718 C C . PHE A 1 89 ? -29.150 -8.574 38.867 1.00 63.41 89 PHE A C 1
ATOM 720 O O . PHE A 1 89 ? -28.492 -9.516 39.326 1.00 63.41 89 PHE A O 1
ATOM 727 N N . PRO A 1 90 ? -29.930 -7.803 39.647 1.00 63.56 90 PRO A N 1
ATOM 728 C CA . PRO A 1 90 ? -30.136 -8.125 41.049 1.00 63.56 90 PRO A CA 1
ATOM 729 C C . PRO A 1 90 ? -30.721 -9.536 41.126 1.00 63.56 90 PRO A C 1
ATOM 731 O O . PRO A 1 90 ? -31.721 -9.835 40.471 1.00 63.56 90 PRO A O 1
ATOM 734 N N . ARG A 1 91 ? -30.062 -10.420 41.888 1.00 63.84 91 ARG A N 1
ATOM 735 C CA . ARG A 1 91 ? -30.626 -11.727 42.237 1.00 63.84 91 ARG A CA 1
ATOM 736 C C . ARG A 1 91 ? -31.972 -11.463 42.897 1.00 63.84 91 ARG A C 1
ATOM 738 O O . ARG A 1 91 ? -32.022 -10.847 43.956 1.00 63.84 91 ARG A O 1
ATOM 745 N N . GLN A 1 92 ? -33.034 -11.910 42.244 1.00 59.94 92 GLN A N 1
ATOM 746 C CA . GLN A 1 92 ? -34.357 -11.981 42.831 1.00 59.94 92 GLN A CA 1
ATOM 747 C C . GLN A 1 92 ? -34.246 -12.933 44.028 1.00 59.94 92 GLN A C 1
ATOM 749 O O . GLN A 1 92 ? -33.920 -14.107 43.865 1.00 59.94 92 GLN A O 1
ATOM 754 N N . SER A 1 93 ? -34.346 -12.382 45.235 1.00 61.50 93 SER A N 1
ATOM 755 C CA . SER A 1 93 ? -34.447 -13.149 46.469 1.00 61.50 93 SER A CA 1
ATOM 756 C C . SER A 1 93 ? -35.835 -13.778 46.495 1.00 61.50 93 SER A C 1
ATOM 758 O O . SER A 1 93 ? -36.822 -13.061 46.651 1.00 61.50 93 SER A O 1
ATOM 760 N N . ASP A 1 94 ? -35.889 -15.087 46.263 1.00 60.03 94 ASP A N 1
ATOM 761 C CA . ASP A 1 94 ? -37.072 -15.900 46.532 1.00 60.03 94 ASP A CA 1
ATOM 762 C C . ASP A 1 94 ? -37.201 -16.035 48.058 1.00 60.03 94 ASP A C 1
ATOM 764 O O . ASP A 1 94 ? -36.407 -16.741 48.687 1.00 60.03 94 ASP A O 1
ATOM 768 N N . ASP A 1 95 ? -38.150 -15.285 48.627 1.00 57.78 95 ASP A N 1
ATOM 769 C CA . ASP A 1 95 ? -38.724 -15.514 49.961 1.00 57.78 95 ASP A CA 1
ATOM 770 C C . ASP A 1 95 ? -39.755 -16.657 49.911 1.00 57.78 95 ASP A C 1
ATOM 772 O O . ASP A 1 95 ? -40.531 -16.718 48.924 1.00 57.78 95 ASP A O 1
#

Foldseek 3Di:
DVVLLVLLVVLVVCVVVLVVVVVVLVVVLVVLLVVLVVQCVDPVRNVVSVVSNVVSVVSVVVSVCCVVCSVVSNVVSDPVVPDDPPPPDPPDDDD

pLDDT: mean 82.43, std 12.46, range [45.81, 94.31]

Sequence (95 aa):
MHLKQGIYLFFYHLRAFFELTFKPLFGLITVGLILSAILIQSPSTRIEGGLVLAGCIVTAFWITIVRYYYSAILRWSDTRQKTSAVIEFPRQSDD

Secondary structure (DSSP, 8-state):
-HHHHHHHHHHHHHHHHHHHHHHHHHHHHHHHHHHHHHHHHSTTSHHHHHHHHHHHHHHHHHHHHHHHHHHHHHHHH--GGGS------------

Radius of gyration: 23.16 Å; chains: 1; bounding box: 55×28×72 Å